Protein AF-A0A935T3G8-F1 (afdb_monomer_lite)

Foldseek 3Di:
DDPPPPPLDDPLPPPDLVQAQWKFKWWADPSDIDTPDIHPVVVVVVPDDDPDTDIDIDRRHHDDDDDDDDDDD

Sequence (73 aa):
MQHDSPLDIVDLSALPTELQGQWVFLRIEHGRQEILASGEDIREVVKGQPEGPQYILTRVPHRYTVHVAHVEP

Structure (mmCIF, N/CA/C/O backbone):
data_AF-A0A935T3G8-F1
#
_entry.id   AF-A0A935T3G8-F1
#
loop_
_atom_site.group_PDB
_atom_site.id
_atom_site.type_symbol
_atom_site.label_atom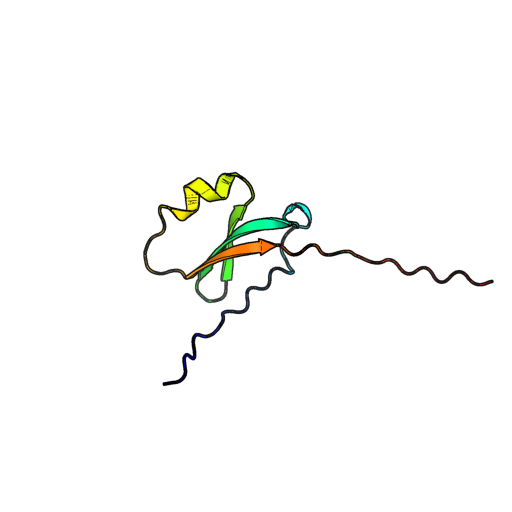_id
_atom_site.label_alt_id
_atom_site.label_comp_id
_atom_site.label_asym_id
_atom_site.label_entity_id
_atom_site.label_seq_id
_atom_site.pdbx_PDB_ins_code
_atom_site.Cartn_x
_atom_site.Cartn_y
_atom_site.Cartn_z
_atom_site.occupancy
_atom_site.B_iso_or_equiv
_atom_site.auth_seq_id
_atom_site.auth_comp_id
_atom_site.auth_asym_id
_atom_site.auth_atom_id
_atom_site.pdbx_PDB_model_num
ATOM 1 N N . MET A 1 1 ? -11.152 1.454 -31.766 1.00 39.97 1 MET A N 1
ATOM 2 C CA . MET A 1 1 ? -9.858 1.396 -31.059 1.00 39.97 1 MET A CA 1
ATOM 3 C C . MET A 1 1 ? -10.177 1.053 -29.619 1.00 39.97 1 MET A C 1
ATOM 5 O O . MET A 1 1 ?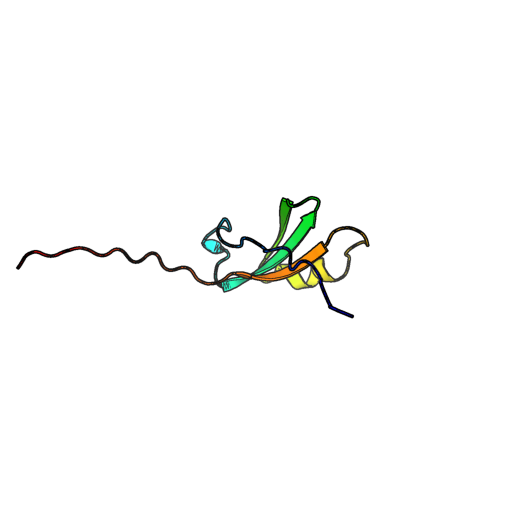 -10.789 1.870 -28.947 1.00 39.97 1 MET A O 1
ATOM 9 N N . GLN A 1 2 ? -9.948 -0.199 -29.223 1.00 44.88 2 GLN A N 1
ATOM 10 C CA . GLN A 1 2 ? -10.222 -0.663 -27.863 1.00 44.88 2 GLN A CA 1
ATOM 11 C C . GLN A 1 2 ? -9.086 -0.158 -26.972 1.00 44.88 2 GLN A C 1
ATOM 13 O O . GLN A 1 2 ? -7.919 -0.365 -27.299 1.00 44.88 2 GLN A O 1
ATOM 18 N N . HIS A 1 3 ? -9.435 0.568 -25.912 1.00 40.62 3 HIS A N 1
ATOM 19 C CA . HIS A 1 3 ? -8.519 0.979 -24.851 1.00 40.62 3 HIS A CA 1
ATOM 20 C C . HIS A 1 3 ? -8.199 -0.268 -24.014 1.00 40.62 3 HIS A C 1
ATOM 22 O O . HIS A 1 3 ? -8.699 -0.443 -22.910 1.00 40.62 3 HIS A O 1
ATOM 28 N N . ASP A 1 4 ? -7.427 -1.183 -24.592 1.00 42.03 4 ASP A N 1
ATOM 29 C CA . ASP A 1 4 ? -6.911 -2.368 -23.909 1.00 42.03 4 ASP A CA 1
ATOM 30 C C . ASP A 1 4 ? -5.645 -1.946 -23.154 1.00 42.03 4 ASP A C 1
ATOM 32 O O . ASP A 1 4 ? -4.516 -2.288 -23.499 1.00 42.03 4 ASP A O 1
ATOM 36 N N . SER A 1 5 ? -5.816 -1.050 -22.179 1.00 47.91 5 SER A N 1
ATOM 37 C CA . SER A 1 5 ? -4.800 -0.896 -21.148 1.00 47.91 5 SER A CA 1
ATOM 38 C C . SER A 1 5 ? -4.967 -2.115 -20.249 1.00 47.91 5 SER A C 1
ATOM 40 O O . SER A 1 5 ? -6.033 -2.216 -19.633 1.00 47.91 5 SER A O 1
ATOM 42 N N . PRO A 1 6 ? -3.991 -3.041 -20.164 1.00 50.31 6 PRO A N 1
ATOM 43 C CA . PRO A 1 6 ? -4.033 -4.060 -19.133 1.00 50.31 6 PRO A CA 1
ATOM 44 C C . PRO A 1 6 ? -4.125 -3.303 -17.811 1.00 50.31 6 PRO A C 1
ATOM 46 O O . PRO A 1 6 ? -3.212 -2.575 -17.425 1.00 50.31 6 PRO A O 1
ATOM 49 N N . LEU A 1 7 ? -5.288 -3.365 -17.167 1.00 52.09 7 LEU A N 1
ATOM 50 C CA . LEU A 1 7 ? -5.411 -2.945 -15.785 1.00 52.09 7 LEU A CA 1
ATOM 51 C C . LEU A 1 7 ? -4.577 -3.961 -15.021 1.00 52.09 7 LEU A C 1
ATOM 53 O O . LEU A 1 7 ? -5.075 -5.039 -14.704 1.00 52.09 7 LEU A O 1
ATOM 57 N N . ASP A 1 8 ? -3.296 -3.656 -14.819 1.00 61.66 8 ASP A N 1
ATOM 58 C CA . ASP A 1 8 ? -2.432 -4.418 -13.934 1.00 61.66 8 ASP A CA 1
ATOM 59 C C . ASP A 1 8 ? -3.163 -4.519 -12.595 1.00 61.66 8 ASP A C 1
ATOM 61 O O . ASP A 1 8 ? -3.381 -3.526 -11.893 1.00 61.66 8 ASP A O 1
ATOM 65 N N . ILE A 1 9 ? -3.680 -5.718 -12.308 1.00 64.06 9 ILE A N 1
ATOM 66 C CA . ILE A 1 9 ? -4.496 -5.953 -11.124 1.00 64.06 9 ILE A CA 1
ATOM 67 C C . ILE A 1 9 ? -3.554 -5.847 -9.935 1.00 64.06 9 ILE A C 1
ATOM 69 O O . ILE A 1 9 ? -2.740 -6.732 -9.668 1.00 64.06 9 ILE A O 1
ATOM 73 N N . VAL A 1 10 ? -3.673 -4.740 -9.212 1.00 73.31 10 VAL A N 1
ATOM 74 C CA . VAL A 1 10 ? -2.914 -4.521 -7.990 1.00 73.31 10 VAL A CA 1
ATOM 75 C C . VAL A 1 10 ? -3.547 -5.323 -6.868 1.00 73.31 10 VAL A C 1
ATOM 77 O O . VAL A 1 10 ? -4.576 -4.937 -6.310 1.00 73.31 10 VAL A O 1
ATOM 80 N N . ASP A 1 11 ? -2.931 -6.449 -6.527 1.00 77.94 11 ASP A N 1
ATOM 81 C CA . ASP A 1 11 ? -3.306 -7.187 -5.330 1.00 77.94 11 ASP A CA 1
ATOM 82 C C . ASP A 1 11 ? -2.919 -6.450 -4.033 1.00 77.94 11 ASP A C 1
ATOM 84 O O . ASP A 1 11 ? -1.861 -6.659 -3.445 1.00 77.94 11 ASP A O 1
ATOM 88 N N . LEU A 1 12 ? -3.837 -5.618 -3.538 1.00 81.19 12 LEU A N 1
ATOM 89 C CA . LEU A 1 12 ? -3.712 -4.946 -2.242 1.00 81.19 12 LEU A CA 1
ATOM 90 C C . LEU A 1 12 ? -3.946 -5.899 -1.055 1.00 81.19 12 LEU A C 1
ATOM 92 O O . LEU A 1 12 ? -3.980 -5.456 0.094 1.00 81.19 12 LEU A O 1
ATOM 96 N N . SER A 1 13 ? -4.165 -7.197 -1.304 1.00 77.31 13 SER A N 1
ATOM 97 C CA . SER A 1 13 ? -4.540 -8.159 -0.273 1.00 77.31 13 SER A CA 1
ATOM 98 C C . SER A 1 13 ? -3.434 -8.524 0.695 1.00 77.31 13 SER A C 1
ATOM 100 O O . SER A 1 13 ? -3.714 -8.790 1.865 1.00 77.31 13 SER A O 1
ATOM 102 N N . ALA A 1 14 ? -2.207 -8.506 0.190 1.00 80.62 14 ALA A N 1
ATOM 103 C CA . ALA A 1 14 ? -1.001 -8.831 0.925 1.00 80.62 14 ALA A CA 1
ATOM 104 C C . ALA A 1 14 ? -0.459 -7.641 1.734 1.00 80.62 14 ALA A C 1
ATOM 106 O O . ALA A 1 14 ? 0.543 -7.786 2.434 1.00 80.62 14 ALA A O 1
ATOM 107 N N . LEU A 1 15 ? -1.091 -6.464 1.640 1.00 83.75 15 LEU A N 1
ATOM 108 C CA . LEU A 1 15 ? -0.640 -5.284 2.366 1.00 83.75 15 LEU A CA 1
ATOM 109 C C . LEU A 1 15 ? -0.898 -5.423 3.878 1.00 83.75 15 LEU A C 1
ATOM 111 O O . LEU A 1 15 ? -1.951 -5.936 4.274 1.00 83.75 15 LEU A O 1
ATOM 115 N N . PRO A 1 16 ? 0.026 -4.933 4.729 1.00 84.62 16 PRO A N 1
ATOM 116 C CA . PRO A 1 16 ? -0.152 -4.903 6.176 1.00 84.62 16 PRO A CA 1
ATOM 117 C C . PRO A 1 16 ? -1.485 -4.282 6.599 1.00 84.62 16 PRO A C 1
ATOM 119 O O . PRO A 1 16 ? -1.932 -3.278 6.040 1.00 84.62 16 PRO A O 1
ATOM 122 N N . THR A 1 17 ? -2.097 -4.834 7.649 1.00 85.94 17 THR A N 1
ATOM 123 C CA . THR A 1 17 ? -3.361 -4.326 8.209 1.00 85.94 17 THR A CA 1
ATOM 124 C C . THR A 1 17 ? -3.259 -2.877 8.686 1.00 85.94 17 THR A C 1
ATOM 126 O O . THR A 1 17 ? -4.244 -2.151 8.639 1.00 85.94 17 THR A O 1
ATOM 129 N N . GLU A 1 18 ? -2.068 -2.437 9.092 1.00 87.06 18 GLU A N 1
ATOM 130 C CA . GLU A 1 18 ? -1.773 -1.066 9.535 1.00 87.06 18 GLU A CA 1
ATOM 131 C C . GLU A 1 18 ? -1.955 -0.025 8.421 1.00 87.06 18 GLU A C 1
ATOM 133 O O . GLU A 1 18 ? -2.259 1.136 8.693 1.00 87.06 18 GLU A O 1
ATOM 138 N N . LEU A 1 19 ? -1.814 -0.447 7.160 1.00 87.25 19 LEU A N 1
ATOM 139 C CA . LEU A 1 19 ? -1.991 0.412 5.993 1.00 87.25 19 LEU A CA 1
ATOM 140 C C . LEU A 1 19 ? -3.450 0.502 5.538 1.00 87.25 19 LEU A C 1
ATOM 142 O O . LEU A 1 19 ? -3.760 1.302 4.657 1.00 87.25 19 LEU A O 1
ATOM 146 N N . GLN A 1 20 ? -4.365 -0.280 6.119 1.00 88.81 20 GLN A N 1
ATOM 147 C CA . GLN A 1 20 ? -5.780 -0.218 5.759 1.00 88.81 20 GLN A CA 1
ATOM 148 C C . GLN A 1 20 ? -6.353 1.182 5.974 1.00 88.81 20 GLN A C 1
ATOM 150 O O . GLN A 1 20 ? -6.109 1.842 6.981 1.00 88.81 20 GLN A O 1
ATOM 155 N N . GLY A 1 21 ? -7.126 1.651 4.998 1.00 87.44 21 GLY A N 1
ATOM 156 C CA . GLY A 1 21 ? -7.710 2.985 5.014 1.00 87.44 21 GLY A CA 1
ATOM 157 C C . GLY A 1 21 ? -6.735 4.108 4.661 1.00 87.44 21 GLY A C 1
ATOM 158 O O . GLY A 1 21 ? -7.208 5.220 4.388 1.00 87.44 21 GLY A O 1
ATOM 159 N N . GLN A 1 22 ? -5.429 3.833 4.604 1.00 89.81 22 GLN A N 1
ATOM 160 C CA . GLN A 1 22 ? -4.408 4.788 4.194 1.00 89.81 22 GLN A CA 1
ATOM 161 C C . GLN A 1 22 ? -4.288 4.850 2.671 1.00 89.81 22 GLN A C 1
ATOM 163 O O . GLN A 1 22 ? -4.614 3.907 1.945 1.00 89.81 22 GLN A O 1
ATOM 168 N N . TRP A 1 23 ? -3.813 5.988 2.177 1.00 88.75 23 TRP A N 1
ATOM 169 C CA . TRP A 1 23 ? -3.290 6.065 0.821 1.00 88.75 23 TRP A CA 1
ATOM 170 C C . TRP A 1 23 ? -1.941 5.347 0.772 1.00 88.75 23 TRP A C 1
ATOM 172 O O . TRP A 1 23 ? -1.182 5.416 1.739 1.00 88.75 23 TRP A O 1
ATOM 182 N N . VAL A 1 24 ? -1.651 4.680 -0.343 1.00 89.44 24 VAL A N 1
ATOM 183 C CA . VAL A 1 24 ? -0.358 4.061 -0.653 1.00 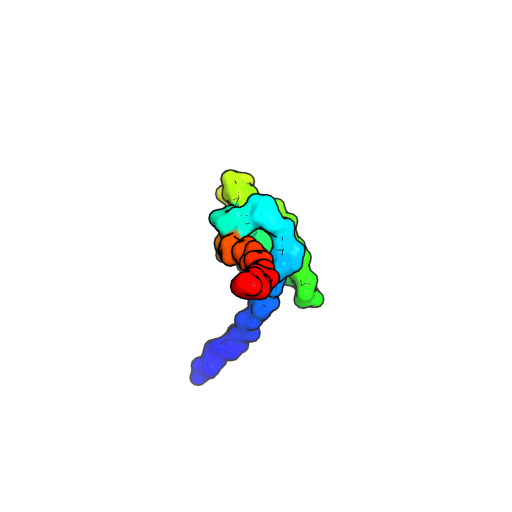89.44 24 VAL A CA 1
ATOM 184 C C . VAL A 1 24 ? 0.074 4.448 -2.057 1.00 89.44 24 VAL A C 1
ATOM 186 O O . VAL A 1 24 ? -0.742 4.520 -2.980 1.00 89.44 24 VAL A O 1
ATOM 189 N N . PHE A 1 25 ? 1.369 4.688 -2.208 1.00 89.62 25 PHE A N 1
ATOM 190 C CA . PHE A 1 25 ? 2.011 4.895 -3.491 1.00 89.62 25 PHE A CA 1
ATOM 191 C C . PHE A 1 25 ? 2.855 3.672 -3.830 1.00 89.62 25 PHE A C 1
ATOM 193 O O . PHE A 1 25 ? 3.767 3.306 -3.086 1.00 89.62 25 PHE A O 1
ATOM 200 N N . LEU A 1 26 ? 2.509 3.026 -4.937 1.00 87.31 26 LEU A N 1
ATOM 201 C CA . LEU A 1 26 ? 3.059 1.751 -5.364 1.00 87.31 26 LEU A CA 1
ATOM 202 C C . LEU A 1 26 ? 3.855 1.933 -6.650 1.00 87.31 26 LEU A C 1
ATOM 204 O O . LEU A 1 26 ? 3.411 2.628 -7.565 1.00 87.31 26 LEU A O 1
ATOM 208 N N . ARG A 1 27 ? 4.991 1.250 -6.736 1.00 86.94 27 ARG A N 1
ATOM 209 C CA . ARG A 1 27 ? 5.711 1.006 -7.982 1.00 86.94 27 ARG A CA 1
ATOM 210 C C . ARG A 1 27 ? 5.419 -0.409 -8.459 1.00 86.94 27 ARG A C 1
ATOM 212 O O . ARG A 1 27 ? 5.531 -1.354 -7.679 1.00 86.94 27 ARG A O 1
ATOM 219 N N . ILE A 1 28 ? 5.075 -0.538 -9.734 1.00 84.44 28 ILE A N 1
ATOM 220 C CA . ILE A 1 28 ? 4.857 -1.807 -10.418 1.00 84.44 28 ILE A CA 1
ATOM 221 C C . ILE A 1 28 ? 5.917 -1.948 -11.498 1.00 84.44 28 ILE A C 1
ATOM 223 O O . ILE A 1 28 ? 6.011 -1.135 -12.419 1.00 84.44 28 ILE A O 1
ATOM 227 N N . GLU A 1 29 ? 6.726 -2.990 -11.367 1.00 83.88 29 GLU A N 1
ATOM 228 C CA . GLU A 1 29 ? 7.788 -3.299 -12.313 1.00 83.88 29 GLU A CA 1
ATOM 229 C C . GLU A 1 29 ? 7.857 -4.814 -12.511 1.00 83.88 29 GLU A C 1
ATOM 231 O O . GLU A 1 29 ? 7.958 -5.566 -11.542 1.00 83.88 29 GLU A O 1
ATOM 236 N N . HIS A 1 30 ? 7.763 -5.281 -13.759 1.00 82.38 30 HIS A N 1
ATOM 237 C CA . HIS A 1 30 ? 7.817 -6.710 -14.103 1.00 82.38 30 HIS A CA 1
ATOM 238 C C . HIS A 1 30 ? 6.836 -7.597 -13.297 1.00 82.38 30 HIS A C 1
ATOM 240 O O . HIS A 1 30 ? 7.167 -8.718 -12.916 1.00 82.38 30 HIS A O 1
ATOM 246 N N . GLY A 1 31 ? 5.634 -7.085 -12.998 1.00 77.31 31 GLY A N 1
ATOM 247 C CA . GLY A 1 31 ? 4.615 -7.788 -12.203 1.00 77.31 31 GLY A CA 1
ATOM 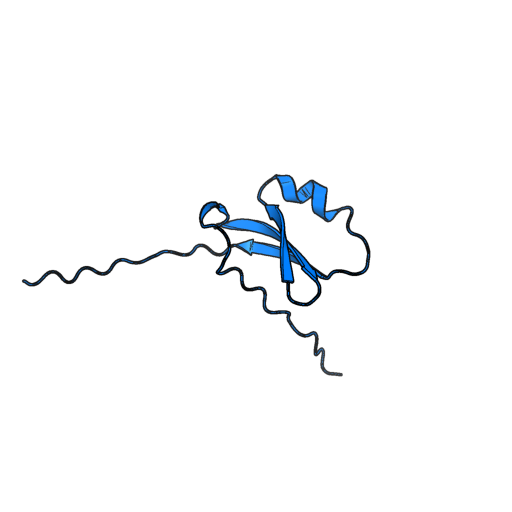248 C C . GLY A 1 31 ? 4.874 -7.807 -10.690 1.00 77.31 31 GLY A C 1
ATOM 249 O O . GLY A 1 31 ? 4.098 -8.400 -9.941 1.00 77.31 31 GLY A O 1
ATOM 250 N N . ARG A 1 32 ? 5.938 -7.152 -10.213 1.00 80.25 32 ARG A N 1
ATOM 251 C CA . ARG A 1 32 ? 6.232 -6.975 -8.790 1.00 80.25 32 ARG A CA 1
ATOM 252 C C . ARG A 1 32 ? 5.729 -5.620 -8.309 1.00 80.25 32 ARG A C 1
ATOM 254 O O . ARG A 1 32 ? 5.937 -4.612 -8.974 1.00 80.25 32 ARG A O 1
ATOM 261 N N . GLN A 1 33 ? 5.116 -5.614 -7.129 1.00 84.62 33 GLN A N 1
ATOM 262 C CA . GLN A 1 33 ? 4.631 -4.410 -6.460 1.00 84.62 33 GLN A CA 1
ATOM 263 C C . GLN A 1 33 ? 5.555 -4.036 -5.299 1.00 84.62 33 GLN A C 1
ATOM 265 O O . GLN A 1 33 ? 5.976 -4.900 -4.527 1.00 84.62 33 GLN A O 1
ATOM 270 N N . GLU A 1 34 ? 5.843 -2.749 -5.157 1.00 87.19 34 GLU A N 1
ATOM 271 C CA . GLU A 1 34 ? 6.623 -2.194 -4.053 1.00 87.19 34 GLU A CA 1
ATOM 272 C C . GLU A 1 34 ? 5.955 -0.930 -3.517 1.00 87.19 34 GLU A C 1
ATOM 274 O O . GLU A 1 34 ? 5.589 -0.041 -4.285 1.00 87.19 34 GLU A O 1
ATOM 279 N N . ILE A 1 35 ? 5.803 -0.844 -2.195 1.00 88.38 35 ILE A N 1
ATOM 280 C CA . ILE A 1 35 ? 5.283 0.351 -1.527 1.00 88.38 35 ILE A CA 1
ATOM 281 C C . ILE A 1 35 ? 6.426 1.344 -1.372 1.00 88.38 35 ILE A C 1
ATOM 283 O O . ILE A 1 35 ? 7.401 1.063 -0.681 1.00 88.38 35 ILE A O 1
ATOM 287 N N . LEU A 1 36 ? 6.287 2.510 -1.993 1.00 87.94 36 LEU A N 1
ATOM 288 C CA . LEU A 1 36 ? 7.260 3.593 -1.884 1.00 87.94 36 LEU A CA 1
ATOM 289 C C . LEU A 1 36 ? 6.902 4.584 -0.772 1.00 87.94 36 LEU A C 1
ATOM 291 O O . LEU A 1 36 ? 7.794 5.182 -0.182 1.00 87.94 36 LEU A O 1
ATOM 295 N N . ALA A 1 37 ? 5.607 4.773 -0.501 1.00 88.94 37 ALA A N 1
ATOM 296 C CA . ALA A 1 37 ? 5.113 5.639 0.567 1.00 88.94 37 ALA A CA 1
ATOM 297 C C . ALA A 1 37 ? 3.679 5.278 0.975 1.00 88.94 37 ALA A C 1
ATOM 299 O O . ALA A 1 37 ? 2.914 4.721 0.182 1.00 88.94 37 ALA A O 1
ATOM 300 N N . SER A 1 38 ? 3.293 5.664 2.188 1.00 89.50 38 SER A N 1
ATOM 301 C CA . SER A 1 38 ? 1.934 5.530 2.717 1.00 89.50 38 SER A CA 1
ATOM 302 C C . SER A 1 38 ? 1.555 6.729 3.583 1.00 89.50 38 SER A C 1
ATOM 304 O O . SER A 1 38 ? 2.422 7.416 4.113 1.00 89.50 38 SER A O 1
ATOM 306 N N . GLY A 1 39 ? 0.257 6.986 3.744 1.00 85.81 39 GLY A N 1
ATOM 307 C CA . GLY A 1 39 ? -0.226 8.006 4.678 1.00 85.81 39 GLY A CA 1
ATOM 308 C C . GLY A 1 39 ? 0.209 9.433 4.317 1.00 85.81 39 GLY A C 1
ATOM 309 O O . GLY A 1 39 ? -0.022 9.891 3.194 1.00 85.81 39 GLY A O 1
ATOM 310 N N . GLU A 1 40 ? 0.780 10.156 5.285 1.00 77.81 40 GLU A N 1
ATOM 311 C CA . GLU A 1 40 ? 1.156 11.573 5.143 1.00 77.81 40 GLU A CA 1
ATOM 312 C C . GLU A 1 40 ? 2.388 11.787 4.242 1.00 77.81 40 GLU A C 1
ATOM 314 O O . GLU A 1 40 ? 2.475 12.818 3.568 1.00 77.81 40 GLU A O 1
ATOM 319 N N . ASP A 1 41 ? 3.264 10.784 4.124 1.00 77.19 41 ASP A N 1
ATOM 320 C CA . ASP A 1 41 ? 4.522 10.851 3.361 1.00 77.19 41 ASP A CA 1
ATOM 321 C C . ASP A 1 41 ? 4.326 10.864 1.829 1.00 77.19 41 ASP A C 1
ATOM 323 O O . ASP A 1 41 ? 5.228 11.202 1.061 1.00 77.19 41 ASP A O 1
ATOM 327 N N . ILE A 1 42 ? 3.122 10.555 1.337 1.00 79.81 42 ILE A N 1
ATOM 328 C CA . ILE A 1 42 ? 2.838 10.410 -0.104 1.00 79.81 42 ILE A CA 1
ATOM 329 C C . ILE A 1 42 ? 3.029 11.706 -0.893 1.00 79.81 42 ILE A C 1
ATOM 331 O O . ILE A 1 42 ? 3.385 11.674 -2.072 1.00 79.81 42 ILE A O 1
ATOM 335 N N . ARG A 1 43 ? 2.781 12.862 -0.272 1.00 72.38 43 ARG A N 1
ATOM 336 C CA . ARG A 1 43 ? 2.772 14.151 -0.985 1.00 72.38 43 ARG A CA 1
ATOM 337 C C . ARG A 1 43 ? 4.129 14.518 -1.580 1.00 72.38 43 ARG A C 1
ATOM 339 O O . ARG A 1 43 ? 4.166 15.228 -2.587 1.00 72.38 43 ARG A O 1
ATOM 346 N N . GLU A 1 44 ? 5.212 14.064 -0.960 1.00 68.81 44 GLU A N 1
ATOM 347 C CA . GLU A 1 44 ? 6.574 14.353 -1.404 1.00 68.81 44 GLU A CA 1
ATOM 348 C C . GLU A 1 44 ? 7.016 13.390 -2.514 1.00 68.81 44 GLU A C 1
ATOM 350 O O . GLU A 1 44 ? 7.568 13.814 -3.529 1.00 68.81 44 GLU A O 1
ATOM 355 N N . VAL A 1 45 ? 6.662 12.109 -2.388 1.00 72.56 45 VAL A N 1
ATOM 356 C CA . VAL A 1 45 ? 7.133 11.040 -3.281 1.00 72.56 45 VAL A CA 1
ATOM 357 C C . VAL A 1 45 ? 6.515 11.110 -4.682 1.00 72.56 45 VAL A C 1
ATOM 359 O O . VAL A 1 45 ? 7.175 10.780 -5.666 1.00 72.56 45 VAL A O 1
ATOM 362 N N . 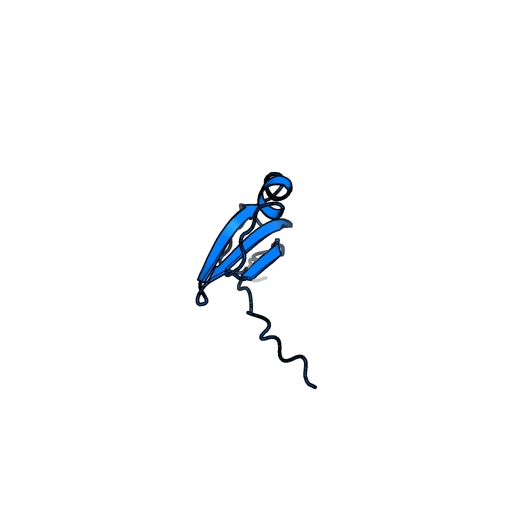VAL A 1 46 ? 5.280 11.599 -4.823 1.00 68.69 46 VAL A N 1
ATOM 363 C CA . VAL A 1 46 ? 4.586 11.642 -6.129 1.00 68.69 46 VAL A CA 1
ATOM 364 C C . VAL A 1 46 ? 5.224 12.640 -7.114 1.00 68.69 46 VAL A C 1
ATOM 366 O O . VAL A 1 46 ? 5.060 12.500 -8.323 1.00 68.69 46 VAL A O 1
ATOM 369 N N . LYS A 1 47 ? 5.983 13.636 -6.639 1.00 68.38 47 LYS A N 1
ATOM 370 C CA . LYS A 1 47 ? 6.479 14.742 -7.482 1.00 68.38 47 LYS A CA 1
ATOM 371 C C . LYS A 1 47 ? 7.769 14.452 -8.260 1.00 68.38 47 LYS A C 1
ATOM 373 O O . LYS A 1 47 ? 8.146 15.274 -9.088 1.00 68.38 47 LYS A O 1
ATOM 378 N N . GLY A 1 48 ? 8.446 13.334 -7.998 1.00 66.56 48 GLY A N 1
ATOM 379 C CA . GLY A 1 48 ? 9.810 13.089 -8.487 1.00 66.56 48 GLY A CA 1
ATOM 380 C C . GLY A 1 48 ? 10.004 11.819 -9.311 1.00 66.56 48 GLY A C 1
ATOM 381 O O . GLY A 1 48 ? 11.135 11.351 -9.403 1.00 66.56 48 GLY A O 1
ATOM 382 N N . GLN A 1 49 ? 8.939 11.216 -9.847 1.00 69.81 49 GLN A N 1
ATOM 383 C CA . GLN A 1 49 ? 9.061 9.874 -10.417 1.00 69.81 49 GLN A CA 1
ATOM 384 C C . GLN A 1 49 ? 9.589 9.867 -11.862 1.00 69.81 49 GLN A C 1
ATOM 386 O O . GLN A 1 49 ? 9.067 10.606 -12.700 1.00 69.81 49 GLN A O 1
ATOM 391 N N . PRO A 1 50 ? 10.615 9.045 -12.158 1.00 68.62 50 PRO A N 1
ATOM 392 C CA . PRO A 1 50 ? 11.169 8.886 -13.499 1.00 68.62 50 PRO A CA 1
ATOM 393 C C . PRO A 1 50 ? 10.229 8.109 -14.431 1.00 68.62 50 PRO A C 1
ATOM 395 O O . PRO A 1 50 ? 9.365 7.353 -13.991 1.00 68.62 50 PRO A O 1
ATOM 398 N N . GLU A 1 51 ? 10.435 8.262 -15.738 1.00 65.31 51 GLU A N 1
ATOM 399 C CA . GLU A 1 51 ? 9.744 7.464 -16.754 1.00 65.31 51 GLU A CA 1
ATOM 400 C C . GLU A 1 51 ? 10.249 6.008 -16.735 1.00 65.31 51 GLU A C 1
ATOM 402 O O . GLU A 1 51 ? 11.452 5.762 -16.641 1.00 65.31 51 GLU A O 1
ATOM 407 N N . GLY A 1 52 ? 9.337 5.034 -16.825 1.00 71.06 52 GLY A N 1
ATOM 408 C CA . GLY A 1 52 ? 9.673 3.607 -16.903 1.00 71.06 52 GLY A CA 1
ATOM 409 C C . GLY A 1 52 ? 8.702 2.717 -16.122 1.00 71.06 52 GLY A C 1
ATOM 410 O O . GLY A 1 52 ? 7.877 2.055 -16.751 1.00 71.06 52 GLY A O 1
ATOM 411 N N . PRO A 1 53 ? 8.766 2.683 -14.776 1.00 74.12 53 PRO A N 1
ATOM 412 C CA . PRO A 1 53 ? 7.843 1.893 -13.965 1.00 74.12 53 PRO A CA 1
ATOM 413 C C . PRO A 1 53 ? 6.418 2.452 -14.019 1.00 74.12 53 PRO A C 1
ATOM 415 O O . PRO A 1 53 ? 6.216 3.661 -14.153 1.00 74.12 53 PRO A O 1
ATOM 418 N N . GLN A 1 54 ? 5.417 1.588 -13.845 1.00 81.50 54 GLN A N 1
ATOM 419 C CA . GLN A 1 54 ? 4.051 2.052 -13.629 1.00 81.50 54 GLN A CA 1
ATOM 420 C C . GLN A 1 54 ? 3.878 2.407 -12.152 1.00 81.50 54 GLN A C 1
ATOM 422 O O . GLN A 1 54 ? 4.134 1.593 -11.265 1.00 81.50 54 GLN A O 1
ATOM 427 N N . TYR A 1 55 ? 3.422 3.625 -11.885 1.00 84.38 55 TYR A N 1
ATOM 428 C CA . TYR A 1 55 ? 3.166 4.101 -10.532 1.00 84.38 55 TYR A CA 1
ATOM 429 C C . TYR A 1 55 ? 1.669 4.200 -10.273 1.00 84.38 55 TYR A C 1
ATOM 431 O O . TYR A 1 55 ? 0.925 4.733 -11.097 1.00 84.38 55 TYR A O 1
ATOM 439 N N . ILE A 1 56 ? 1.224 3.716 -9.115 1.00 84.38 56 ILE A N 1
ATOM 440 C CA . ILE A 1 56 ? -0.186 3.734 -8.725 1.00 84.38 56 ILE A CA 1
ATOM 441 C C . ILE 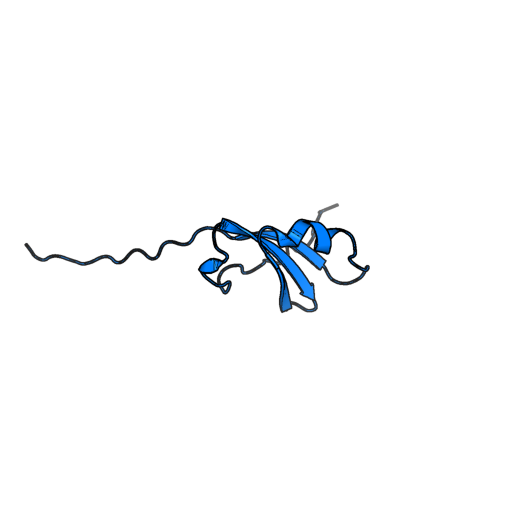A 1 56 ? -0.329 4.370 -7.350 1.00 84.38 56 ILE A C 1
ATOM 443 O O . ILE A 1 56 ? 0.246 3.913 -6.366 1.00 84.38 56 ILE A O 1
ATOM 447 N N . LEU A 1 57 ? -1.145 5.419 -7.285 1.00 86.88 57 LEU A N 1
ATOM 448 C CA . LEU A 1 57 ? -1.641 5.980 -6.037 1.00 86.88 57 LEU A CA 1
ATOM 449 C C . LEU A 1 57 ? -3.041 5.421 -5.787 1.00 86.88 57 LEU A C 1
ATOM 451 O O . LEU A 1 57 ? -3.961 5.679 -6.561 1.00 86.88 57 LEU A O 1
ATOM 455 N N . THR A 1 58 ? -3.212 4.662 -4.711 1.00 86.44 58 THR A N 1
ATOM 456 C CA . THR A 1 58 ? -4.506 4.063 -4.369 1.00 86.44 58 THR A CA 1
ATOM 457 C C . THR A 1 58 ? -4.733 4.048 -2.866 1.00 86.44 58 THR A C 1
ATOM 459 O O . THR A 1 58 ? -3.797 4.183 -2.080 1.00 86.44 58 THR A O 1
ATOM 462 N N . ARG A 1 59 ? -5.990 3.915 -2.448 1.00 88.38 59 ARG A N 1
ATOM 463 C CA . ARG A 1 59 ? -6.359 3.794 -1.039 1.00 88.38 59 ARG A CA 1
ATOM 464 C C . ARG A 1 59 ? -6.516 2.321 -0.688 1.00 88.38 59 ARG A C 1
ATOM 466 O O . ARG A 1 59 ? -7.280 1.617 -1.345 1.00 88.38 59 ARG A O 1
ATOM 473 N N . VAL A 1 60 ? -5.835 1.862 0.357 1.00 88.56 60 VAL A N 1
ATOM 474 C CA . VAL A 1 60 ? -5.942 0.472 0.810 1.00 88.56 60 VAL A CA 1
ATOM 475 C C . VAL A 1 60 ? -7.342 0.251 1.390 1.00 88.56 60 VAL A C 1
ATOM 477 O O . VAL A 1 60 ? -7.752 0.986 2.296 1.00 88.56 60 VAL A O 1
ATOM 480 N N . PRO A 1 61 ? -8.110 -0.731 0.892 1.00 85.75 61 PRO A N 1
ATOM 481 C CA . PRO A 1 61 ? -9.436 -1.010 1.421 1.00 85.75 61 PRO A CA 1
ATOM 482 C C . PRO A 1 61 ? -9.349 -1.552 2.853 1.00 85.75 61 PRO A C 1
ATOM 484 O O . PRO A 1 61 ? -8.448 -2.322 3.185 1.00 85.75 61 PRO A O 1
ATOM 487 N N . HIS A 1 62 ? -10.316 -1.184 3.695 1.00 82.00 62 HIS A N 1
ATOM 488 C CA . HIS A 1 62 ? -10.477 -1.825 4.999 1.00 82.00 62 HIS A CA 1
ATOM 489 C C . HIS A 1 62 ? -10.887 -3.284 4.803 1.00 82.00 62 HIS A C 1
ATOM 491 O O . HIS A 1 62 ? -11.741 -3.593 3.968 1.00 82.00 62 HIS A O 1
ATOM 497 N N . ARG A 1 63 ? -10.287 -4.180 5.581 1.00 78.06 63 ARG A N 1
ATOM 498 C CA . ARG A 1 63 ? -10.610 -5.604 5.593 1.00 78.06 63 ARG A CA 1
ATOM 499 C C . ARG A 1 63 ? -10.918 -6.013 7.014 1.00 78.06 63 ARG A C 1
ATOM 501 O O . ARG A 1 63 ? -10.074 -5.911 7.898 1.00 78.06 63 ARG A O 1
ATOM 508 N N . TYR A 1 64 ? -12.129 -6.503 7.201 1.00 70.44 64 TYR A N 1
ATOM 509 C CA . TYR A 1 64 ? -12.601 -6.984 8.485 1.00 70.44 64 TYR A CA 1
ATOM 510 C C . TYR A 1 64 ? -12.564 -8.509 8.475 1.00 70.44 64 TYR A C 1
ATOM 512 O O . TYR A 1 64 ? -13.162 -9.138 7.602 1.00 70.44 64 TYR A O 1
ATOM 520 N N . THR A 1 65 ? -11.875 -9.102 9.448 1.00 69.62 65 THR A N 1
ATOM 521 C CA . THR A 1 65 ? -11.979 -10.540 9.707 1.00 69.62 65 THR A CA 1
ATOM 522 C C . THR A 1 65 ? -13.188 -10.767 10.603 1.00 69.62 65 THR A C 1
ATOM 524 O O . THR A 1 65 ? -13.211 -10.324 11.750 1.00 69.62 65 THR A O 1
ATOM 527 N N . VAL A 1 66 ? -14.211 -11.439 10.078 1.00 74.88 66 VAL A N 1
ATOM 528 C CA . VAL A 1 66 ? -15.405 -11.801 10.848 1.00 74.88 66 VAL A CA 1
ATOM 529 C C . VAL A 1 66 ? -15.198 -13.196 11.427 1.00 74.88 66 VAL A C 1
ATOM 531 O O . VAL A 1 66 ? -15.106 -14.173 10.687 1.00 74.88 66 VAL A O 1
ATOM 534 N N . HIS A 1 67 ? -15.131 -13.293 12.753 1.00 78.06 67 HIS A N 1
ATOM 535 C CA . HIS A 1 67 ? -15.142 -14.574 13.452 1.00 78.06 67 HIS A CA 1
ATOM 536 C C . HIS A 1 67 ? -16.592 -14.958 13.746 1.00 78.06 67 HIS A C 1
ATOM 538 O O . HIS A 1 67 ? -17.273 -14.280 14.513 1.00 78.06 67 HIS A O 1
ATOM 544 N N . VAL A 1 68 ? -17.068 -16.035 13.125 1.00 83.38 68 VAL A N 1
ATOM 545 C CA . VAL A 1 68 ? -18.400 -16.587 13.393 1.00 83.38 68 VAL A CA 1
ATOM 546 C C . VAL A 1 68 ? -18.248 -17.711 14.410 1.00 83.38 68 VAL A C 1
ATOM 548 O O . VAL A 1 68 ? -17.666 -18.750 14.104 1.00 83.38 68 VAL A O 1
ATOM 551 N N . ALA A 1 69 ? -18.753 -17.499 15.623 1.00 80.50 69 ALA A N 1
ATOM 552 C CA . ALA A 1 69 ? -18.892 -18.555 16.617 1.00 80.50 69 ALA A CA 1
ATOM 553 C C . ALA A 1 69 ? -20.311 -19.124 16.536 1.00 80.50 69 ALA A C 1
ATOM 555 O O . ALA A 1 69 ? -21.285 -18.382 16.672 1.00 80.50 69 ALA A O 1
ATOM 556 N N . HIS A 1 70 ? -20.430 -20.433 16.314 1.00 79.06 70 HIS A N 1
ATOM 557 C CA . HIS A 1 70 ? -21.697 -21.127 16.510 1.00 79.06 70 HIS A CA 1
ATOM 558 C C . HIS A 1 70 ? -21.884 -21.350 18.009 1.00 79.06 70 HIS A C 1
ATOM 560 O O . HIS A 1 70 ? -21.062 -22.006 18.644 1.00 79.06 70 HIS A O 1
ATOM 566 N N . VAL A 1 71 ? -22.945 -20.769 18.563 1.00 76.44 71 VAL A N 1
ATOM 567 C CA . VAL A 1 71 ? -23.375 -21.029 19.936 1.00 76.44 71 VAL A CA 1
ATOM 568 C C . VAL A 1 71 ? -24.528 -22.018 19.835 1.00 76.44 71 VAL A C 1
ATOM 570 O O . VAL A 1 71 ? -25.565 -21.692 19.255 1.00 76.44 71 VAL A O 1
ATOM 573 N N . GLU A 1 72 ? -24.314 -23.245 20.305 1.00 72.44 72 GLU A N 1
ATOM 574 C CA . GLU A 1 72 ? -25.398 -24.219 20.441 1.00 72.44 72 GLU A CA 1
ATOM 575 C C . GLU A 1 72 ? -26.376 -23.734 21.533 1.00 72.44 72 GLU A C 1
ATOM 577 O O . GLU A 1 72 ? -25.919 -23.147 22.520 1.00 72.44 72 GLU A O 1
ATOM 582 N N . PRO A 1 73 ? -27.698 -23.889 21.328 1.00 71.25 73 PRO A N 1
ATOM 583 C CA . PRO A 1 73 ? -28.725 -23.402 22.249 1.00 71.25 73 PRO A CA 1
ATOM 584 C C . PRO A 1 73 ? -28.764 -24.148 23.588 1.00 71.25 73 PRO A C 1
ATOM 586 O O . PRO A 1 73 ? -28.438 -25.357 23.618 1.00 71.25 73 PRO A O 1
#

Radius of gyration: 16.88 Å; chains: 1; bounding box: 40×39×53 Å

pLDDT: mean 76.64, std 12.56, range [39.97, 89.81]

Secondary structure (DSSP, 8-state):
-----------GGGS-GGGTTSEEEEEEETTEEEEEEEGGGHHHHGGGPPSSSEEEEEEPPP-----------